Protein AF-A0AAD2AQN0-F1 (afdb_monomer_lite)

Radius of gyration: 18.48 Å; chains: 1; bounding box: 54×48×30 Å

Organism: NCBI:txid105219

Secondary structure (DSSP, 8-state):
------TTGGG-----TT-GGGTHHHHHHHHH--SHHHHHHHHHHHHHHHHHTT--HHHHHHHHHHHHHTTT---HHHHHHHHHHTT--

Foldseek 3Di:
DDDDDPPVVVVPPPVPPPPPVVCVVLVVQCLPDDDPVSNLVSLLVNLLVCVVVVDDLVVVQVVSCVRCVVVVDRCSVSSVVSCVVVPVD

Sequence (89 aa):
MSTPKNQKACRNYKRNTASPRKWLKHFRNVAEAKTAAQIYVALCELVPRLLERGQRPEVVEHDLSQLLGERGFFVAPVVNDYALQRGAV

pLDDT: mean 79.52, std 16.75, range [36.94, 94.12]

Structure (mmCIF, N/CA/C/O backbone):
data_AF-A0AAD2AQN0-F1
#
_entry.id   AF-A0AAD2AQN0-F1
#
loop_
_atom_site.group_PDB
_atom_site.id
_atom_site.type_symbol
_atom_site.label_atom_id
_atom_site.label_alt_id
_atom_site.label_comp_id
_atom_site.label_asym_id
_atom_site.label_entity_id
_atom_site.label_seq_id
_atom_site.pdbx_PDB_ins_code
_atom_site.Cartn_x
_atom_site.Cartn_y
_atom_site.Cartn_z
_atom_site.occupancy
_atom_site.B_iso_or_equiv
_atom_site.auth_seq_id
_atom_site.auth_comp_id
_atom_site.auth_asym_id
_atom_site.auth_atom_id
_atom_site.pdbx_PDB_model_num
ATOM 1 N N . MET A 1 1 ? -44.612 35.750 -8.458 1.00 36.94 1 MET A N 1
ATOM 2 C CA . MET A 1 1 ? -44.223 35.285 -7.109 1.00 36.94 1 MET A CA 1
ATOM 3 C C . MET A 1 1 ? -43.131 34.244 -7.280 1.00 36.94 1 MET A C 1
ATOM 5 O O . MET A 1 1 ? -43.414 33.161 -7.773 1.00 36.94 1 MET A O 1
ATOM 9 N N . SER A 1 2 ? -41.882 34.600 -6.990 1.00 47.66 2 SER A N 1
ATOM 10 C CA . SER A 1 2 ? -40.726 33.729 -7.229 1.00 47.66 2 SER A CA 1
ATOM 11 C C . SER A 1 2 ? -40.377 32.998 -5.937 1.00 47.66 2 SER A C 1
ATOM 13 O O . SER A 1 2 ? -39.978 33.623 -4.958 1.00 47.66 2 SER A O 1
ATOM 15 N N . THR A 1 3 ? -40.558 31.679 -5.913 1.00 53.19 3 THR A N 1
ATOM 16 C CA . THR A 1 3 ? -40.179 30.825 -4.780 1.00 53.19 3 THR A CA 1
ATOM 17 C C . THR A 1 3 ? -38.662 30.860 -4.559 1.00 53.19 3 THR A C 1
ATOM 19 O O . THR A 1 3 ? -37.913 30.605 -5.509 1.00 53.19 3 THR A O 1
ATOM 22 N N . PRO A 1 4 ? -38.170 31.130 -3.337 1.00 50.16 4 PRO A N 1
ATOM 23 C CA . PRO A 1 4 ? -36.740 31.138 -3.067 1.00 50.16 4 PRO A CA 1
ATOM 24 C C . PRO A 1 4 ? -36.186 29.709 -3.138 1.00 50.16 4 PRO A C 1
ATOM 26 O O . PRO A 1 4 ? -36.593 28.818 -2.391 1.00 50.16 4 PRO A O 1
ATOM 29 N N . LYS A 1 5 ? -35.238 29.488 -4.057 1.00 56.66 5 LYS A N 1
ATOM 30 C CA . LYS A 1 5 ? -34.482 28.236 -4.190 1.00 56.66 5 LYS A CA 1
ATOM 31 C C . LYS A 1 5 ? -33.783 27.949 -2.861 1.00 56.66 5 LYS A C 1
ATOM 33 O O . LYS A 1 5 ? -32.891 28.685 -2.445 1.00 56.66 5 LYS A O 1
ATOM 38 N N . ASN A 1 6 ? -34.199 26.868 -2.208 1.00 54.06 6 ASN A N 1
ATOM 39 C CA . ASN A 1 6 ? -33.654 26.360 -0.957 1.00 54.06 6 ASN A CA 1
ATOM 40 C C . ASN A 1 6 ? -32.182 25.922 -1.135 1.00 54.06 6 ASN A C 1
ATOM 42 O O . ASN A 1 6 ? -31.869 24.741 -1.255 1.00 54.06 6 ASN A O 1
ATOM 46 N N . GLN A 1 7 ? -31.260 26.889 -1.146 1.00 54.66 7 GLN A N 1
ATOM 47 C CA . GLN A 1 7 ? -29.806 26.677 -1.185 1.00 54.66 7 GLN A CA 1
ATOM 48 C C . GLN A 1 7 ? -29.265 25.985 0.082 1.00 54.66 7 GLN A C 1
ATOM 50 O O . GLN A 1 7 ? -28.092 25.616 0.133 1.00 54.66 7 GLN A O 1
ATOM 55 N N . LYS A 1 8 ? -30.094 25.783 1.117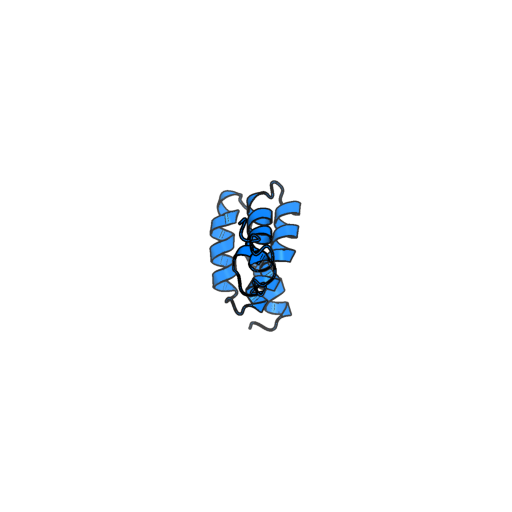 1.00 51.16 8 LYS A N 1
ATOM 56 C CA . LYS A 1 8 ? -29.679 25.139 2.370 1.00 51.16 8 LYS A CA 1
ATOM 57 C C . LYS A 1 8 ? -29.758 23.611 2.324 1.00 51.16 8 LYS A C 1
ATOM 59 O O . LYS A 1 8 ? -29.072 22.971 3.117 1.00 51.16 8 LYS A O 1
ATOM 64 N N . ALA A 1 9 ? -30.487 23.016 1.375 1.00 50.50 9 ALA A N 1
ATOM 65 C CA . ALA A 1 9 ? -30.552 21.557 1.227 1.00 50.50 9 ALA A CA 1
ATOM 66 C C . ALA A 1 9 ? -29.175 20.932 0.914 1.00 50.50 9 ALA A C 1
ATOM 68 O O . ALA A 1 9 ? -28.856 19.847 1.394 1.00 50.50 9 ALA A O 1
ATOM 69 N N . CYS A 1 10 ? -28.305 21.659 0.205 1.00 52.69 10 CYS A N 1
ATOM 70 C CA . CYS A 1 10 ? -26.959 21.195 -0.138 1.00 52.69 10 CYS A CA 1
ATOM 71 C C . CYS A 1 10 ? -25.936 21.333 1.003 1.00 52.69 10 CYS A C 1
ATOM 73 O O . CYS A 1 10 ? -24.805 20.888 0.843 1.00 52.69 10 CYS A O 1
ATOM 75 N N . ARG A 1 11 ? -26.279 21.960 2.139 1.00 50.75 11 ARG A N 1
ATOM 76 C CA . ARG A 1 11 ? -25.350 22.144 3.276 1.00 50.75 11 ARG A CA 1
ATOM 77 C C . ARG A 1 11 ? -25.443 21.043 4.334 1.00 50.75 11 ARG A C 1
ATOM 79 O O . ARG A 1 11 ? -24.562 20.956 5.178 1.00 50.75 11 ARG A O 1
ATOM 86 N N . ASN A 1 12 ? -26.470 20.193 4.262 1.00 47.75 12 ASN A N 1
ATOM 87 C CA . ASN A 1 12 ? -26.792 19.193 5.283 1.00 47.75 12 ASN A CA 1
ATOM 88 C C . ASN A 1 12 ? -26.584 17.741 4.831 1.00 47.75 12 ASN A C 1
ATOM 90 O O . ASN A 1 12 ? -27.113 16.821 5.457 1.00 47.75 12 ASN A O 1
ATOM 94 N N . TYR A 1 13 ? -25.775 17.493 3.794 1.00 53.12 13 TYR A N 1
ATOM 95 C CA . TYR A 1 13 ? -25.195 16.161 3.660 1.00 53.12 13 TYR A CA 1
ATOM 96 C C . TYR A 1 13 ? -24.236 16.009 4.841 1.00 53.12 13 TYR A C 1
ATOM 98 O O . TYR A 1 13 ? -23.105 16.488 4.819 1.00 53.12 13 TYR A O 1
ATOM 106 N N . LYS A 1 14 ? -24.708 15.392 5.930 1.00 48.78 14 LYS A N 1
ATOM 107 C CA .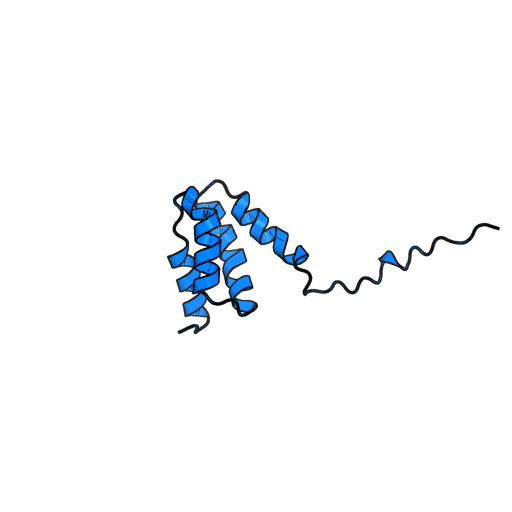 LYS A 1 14 ? -23.825 14.788 6.925 1.00 48.78 14 LYS A CA 1
ATOM 108 C C . LYS A 1 14 ? -22.781 14.044 6.111 1.00 48.78 14 LYS A C 1
ATOM 110 O O . LYS A 1 14 ? -23.118 13.096 5.402 1.00 48.78 14 LYS A O 1
ATOM 115 N N . ARG A 1 15 ? -21.557 14.570 6.099 1.00 50.38 15 ARG A N 1
ATOM 116 C CA . ARG A 1 15 ? -20.439 14.045 5.325 1.00 50.38 15 ARG A CA 1
ATOM 117 C C . ARG A 1 15 ? -20.155 12.694 5.947 1.00 50.38 15 ARG A C 1
ATOM 119 O O . ARG A 1 15 ? -19.421 12.611 6.922 1.00 50.38 15 ARG A O 1
ATOM 126 N N . ASN A 1 16 ? -20.866 11.678 5.469 1.00 48.41 16 ASN A N 1
ATOM 127 C CA . ASN A 1 16 ? -20.794 10.336 5.992 1.00 48.41 16 ASN A CA 1
ATOM 128 C C . ASN A 1 16 ? -19.335 9.930 5.808 1.00 48.41 16 ASN A C 1
ATOM 130 O O . ASN A 1 16 ? -18.867 9.737 4.684 1.00 48.41 16 ASN A O 1
ATOM 134 N N . THR A 1 17 ? -18.579 9.930 6.900 1.00 49.22 17 THR A N 1
ATOM 135 C CA . THR A 1 17 ? -17.147 9.625 6.907 1.00 49.22 17 THR A CA 1
ATOM 136 C C . THR A 1 17 ? -16.895 8.175 6.496 1.00 49.22 17 THR A C 1
ATOM 138 O O . THR A 1 17 ? -15.759 7.829 6.177 1.00 49.22 17 THR A O 1
ATOM 141 N N . ALA A 1 18 ? -17.960 7.369 6.417 1.00 54.53 18 ALA A N 1
ATOM 142 C CA . ALA A 1 18 ? -17.991 6.035 5.844 1.00 54.53 18 ALA A CA 1
ATOM 143 C C . ALA A 1 18 ? -18.171 5.996 4.313 1.00 54.53 18 ALA A C 1
ATOM 145 O O . ALA A 1 18 ? -18.160 4.906 3.748 1.00 54.53 18 ALA A O 1
ATOM 146 N N . SER A 1 19 ? -18.333 7.129 3.611 1.00 61.47 19 SER A N 1
ATOM 147 C CA . SER A 1 19 ? -18.480 7.101 2.150 1.00 61.47 19 SER A CA 1
ATOM 148 C C . SER A 1 19 ? -17.198 6.570 1.487 1.00 61.47 19 SER A C 1
ATOM 150 O O . SER A 1 19 ? -16.131 7.162 1.694 1.00 61.47 19 SER A O 1
ATOM 152 N N . PRO A 1 20 ? -17.285 5.532 0.629 1.00 62.34 20 PRO A N 1
ATOM 153 C CA . PRO A 1 20 ? -16.139 4.990 -0.112 1.00 62.34 20 PRO A CA 1
ATOM 154 C C . PRO A 1 20 ? -15.361 6.064 -0.886 1.00 62.34 20 PRO A C 1
ATOM 156 O O . PRO A 1 20 ? -14.144 5.989 -1.040 1.00 62.34 20 PRO A O 1
ATOM 159 N N . ARG A 1 21 ? -16.052 7.140 -1.290 1.00 68.94 21 ARG A N 1
ATOM 160 C CA . ARG A 1 21 ? -15.480 8.265 -2.038 1.00 68.94 21 ARG A CA 1
ATOM 161 C C . ARG A 1 21 ? -14.371 9.011 -1.298 1.00 68.94 21 ARG A C 1
ATOM 163 O O . ARG A 1 21 ? -13.507 9.585 -1.950 1.00 68.94 21 ARG A O 1
ATOM 170 N N . LYS A 1 22 ? -14.359 8.992 0.041 1.00 72.94 22 LYS A N 1
ATOM 171 C CA . LYS A 1 22 ? -13.284 9.611 0.837 1.00 72.94 22 LYS A CA 1
ATOM 172 C C . LYS A 1 22 ? -11.927 8.948 0.568 1.00 72.94 22 LYS A C 1
ATOM 174 O O . LYS A 1 22 ? -10.900 9.620 0.632 1.00 72.94 22 LYS A O 1
ATOM 179 N N . TRP A 1 23 ? -11.937 7.654 0.259 1.00 75.19 23 TRP A N 1
ATOM 180 C CA . TRP A 1 23 ? -10.736 6.834 0.116 1.00 75.19 23 TRP A CA 1
ATOM 181 C C . TRP A 1 23 ? -10.284 6.679 -1.332 1.00 75.19 23 TRP A C 1
ATOM 183 O O . TRP A 1 23 ? -9.121 6.357 -1.553 1.00 75.19 23 TRP A O 1
ATOM 193 N N . LEU A 1 24 ? -11.150 6.997 -2.305 1.00 82.38 24 LEU A N 1
ATOM 194 C CA . LEU A 1 24 ? -10.828 6.949 -3.737 1.00 82.38 24 LEU A CA 1
ATOM 195 C C . LEU A 1 24 ? -9.522 7.670 -4.078 1.00 82.38 24 LEU A C 1
ATOM 197 O O . LEU A 1 24 ? -8.793 7.207 -4.945 1.00 82.38 24 LEU A O 1
ATOM 201 N N . LYS A 1 25 ? -9.189 8.763 -3.376 1.00 88.75 25 LYS A N 1
ATOM 202 C CA . LYS A 1 25 ? -7.920 9.469 -3.594 1.00 88.75 25 LYS A CA 1
ATOM 203 C C . LYS A 1 25 ? -6.688 8.592 -3.332 1.00 88.75 25 LYS A C 1
ATOM 205 O O . LYS A 1 25 ? -5.720 8.697 -4.065 1.00 88.75 25 LYS A O 1
ATOM 210 N N . HIS A 1 26 ? -6.720 7.717 -2.325 1.00 88.81 26 HIS A N 1
ATOM 211 C CA . HIS A 1 26 ? -5.569 6.885 -1.968 1.00 88.81 26 HIS A CA 1
ATOM 212 C C . HIS A 1 26 ? -5.386 5.750 -2.977 1.00 88.81 26 HIS A C 1
ATOM 214 O O . HIS A 1 26 ? -4.273 5.509 -3.428 1.00 88.81 26 HIS A O 1
ATOM 220 N N . PHE A 1 27 ? -6.484 5.134 -3.421 1.00 86.75 27 PHE A N 1
ATOM 221 C CA . PHE A 1 27 ? -6.449 4.174 -4.528 1.00 86.75 27 PHE A CA 1
ATOM 222 C C . PHE A 1 27 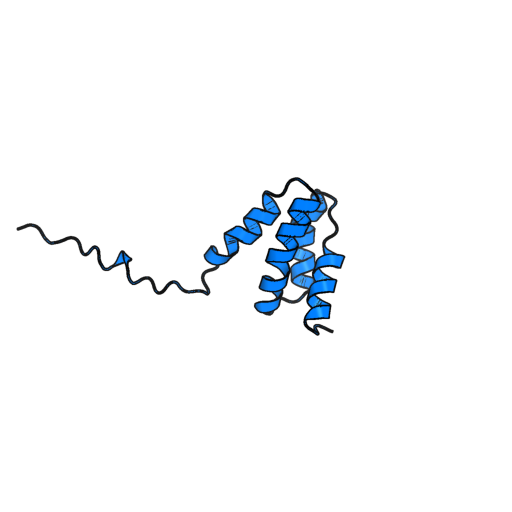? -5.982 4.824 -5.835 1.00 86.75 27 PHE A C 1
ATOM 224 O O . PHE A 1 27 ? -5.155 4.261 -6.547 1.00 86.75 27 PHE A O 1
ATOM 231 N N . ARG A 1 28 ? -6.454 6.044 -6.124 1.00 88.88 28 ARG A N 1
ATOM 232 C CA . ARG A 1 28 ? -6.010 6.829 -7.279 1.00 88.88 28 ARG A CA 1
ATOM 233 C C . ARG A 1 28 ? -4.505 7.095 -7.237 1.00 88.88 28 ARG A C 1
ATOM 235 O O . ARG A 1 28 ? -3.848 6.899 -8.250 1.00 88.88 28 ARG A O 1
ATOM 242 N N . ASN A 1 29 ? -3.962 7.476 -6.080 1.00 91.31 29 ASN A N 1
ATOM 243 C CA . ASN A 1 29 ? -2.526 7.706 -5.919 1.00 91.31 29 ASN A CA 1
ATOM 244 C C . ASN A 1 29 ? -1.706 6.444 -6.232 1.00 91.31 29 ASN A C 1
ATOM 246 O O . ASN A 1 29 ? -0.683 6.543 -6.901 1.00 91.31 29 ASN A O 1
ATOM 250 N N . VAL A 1 30 ? -2.166 5.262 -5.803 1.00 90.50 30 VAL A N 1
ATOM 251 C CA . VAL A 1 30 ? -1.499 3.985 -6.121 1.00 90.50 30 VAL A CA 1
ATOM 252 C C . VAL A 1 30 ? -1.558 3.687 -7.625 1.00 90.50 30 VAL A C 1
ATOM 254 O O . VAL A 1 30 ? -0.546 3.319 -8.218 1.00 90.50 30 VAL A O 1
ATOM 257 N N . ALA A 1 31 ? -2.710 3.897 -8.265 1.00 87.62 31 ALA A N 1
ATOM 258 C CA . ALA A 1 31 ? -2.878 3.653 -9.699 1.00 87.62 31 ALA A CA 1
ATOM 259 C C . ALA A 1 31 ? -2.063 4.628 -10.579 1.00 87.62 31 ALA A C 1
ATOM 261 O O . ALA A 1 31 ? -1.471 4.227 -11.586 1.00 87.62 31 ALA A O 1
ATOM 262 N N . GLU A 1 32 ? -2.006 5.909 -10.202 1.00 91.06 32 GLU A N 1
ATOM 263 C CA . GLU A 1 32 ? -1.299 6.961 -10.947 1.00 91.06 32 GLU A CA 1
ATOM 264 C C . GLU A 1 32 ? 0.217 6.978 -10.694 1.00 91.06 32 GLU A C 1
ATOM 266 O O . GLU A 1 32 ? 0.954 7.570 -11.486 1.00 91.06 32 GLU A O 1
ATOM 271 N N . ALA A 1 33 ? 0.699 6.328 -9.629 1.00 92.12 33 ALA A N 1
ATOM 272 C CA . ALA A 1 33 ? 2.122 6.242 -9.324 1.00 92.12 33 ALA A CA 1
ATOM 273 C C . ALA A 1 33 ? 2.899 5.579 -10.472 1.00 92.12 33 ALA A C 1
ATOM 275 O O . ALA A 1 33 ? 2.510 4.522 -10.967 1.00 92.12 33 ALA A O 1
ATOM 276 N N . LYS A 1 34 ? 4.007 6.199 -10.896 1.00 89.69 34 LYS A N 1
ATOM 277 C CA . LYS A 1 34 ? 4.816 5.745 -12.044 1.00 89.69 34 LYS A CA 1
ATOM 278 C C . LYS A 1 34 ? 6.161 5.155 -11.645 1.00 89.69 34 LYS A C 1
ATOM 280 O O . LYS A 1 34 ? 6.769 4.440 -12.432 1.00 89.69 34 LYS A O 1
ATOM 285 N N . THR A 1 35 ? 6.646 5.482 -10.452 1.00 92.06 35 THR A N 1
ATOM 286 C CA . THR A 1 35 ? 7.948 5.030 -9.954 1.00 92.06 35 THR A CA 1
ATOM 287 C C . THR A 1 35 ? 7.780 4.189 -8.699 1.00 92.06 35 THR A C 1
ATOM 289 O O . THR A 1 35 ? 6.818 4.368 -7.953 1.00 92.06 35 THR A O 1
ATOM 292 N N . ALA A 1 36 ? 8.749 3.314 -8.421 1.00 89.44 36 ALA A N 1
ATOM 293 C CA . ALA A 1 36 ? 8.751 2.502 -7.204 1.00 89.44 36 ALA A CA 1
ATOM 294 C C . ALA A 1 36 ? 8.642 3.362 -5.931 1.00 89.44 36 ALA A C 1
ATOM 296 O O . ALA A 1 36 ? 7.875 3.033 -5.034 1.00 89.44 36 ALA A O 1
ATOM 297 N N . ALA A 1 37 ? 9.328 4.510 -5.887 1.00 91.31 37 ALA A N 1
ATOM 298 C CA . ALA A 1 37 ? 9.242 5.447 -4.767 1.00 91.31 37 ALA A CA 1
ATOM 299 C C . ALA A 1 37 ? 7.828 6.031 -4.591 1.00 91.31 37 ALA A C 1
ATOM 301 O O . ALA A 1 37 ? 7.325 6.104 -3.473 1.00 91.31 37 ALA A O 1
ATOM 302 N N . GLN A 1 38 ? 7.158 6.412 -5.685 1.00 93.56 38 GLN A N 1
ATOM 303 C CA . GLN A 1 38 ? 5.779 6.912 -5.630 1.00 93.56 38 GLN A CA 1
ATOM 304 C C . GLN A 1 38 ? 4.796 5.823 -5.198 1.00 93.56 38 GLN A C 1
ATOM 306 O O . GLN A 1 38 ? 3.902 6.096 -4.400 1.00 93.56 38 GLN A O 1
ATOM 311 N N . ILE A 1 39 ? 4.981 4.596 -5.697 1.00 92.81 39 ILE A N 1
ATOM 312 C CA . ILE A 1 39 ? 4.177 3.437 -5.301 1.00 92.81 39 ILE A CA 1
ATOM 313 C C . ILE A 1 39 ? 4.343 3.198 -3.801 1.00 92.81 39 ILE A C 1
ATOM 315 O O . ILE A 1 39 ? 3.348 3.093 -3.092 1.00 92.81 39 ILE A O 1
ATOM 319 N N . TYR A 1 40 ? 5.580 3.203 -3.300 1.00 91.62 40 TYR A N 1
ATOM 320 C CA . TYR A 1 40 ? 5.866 2.998 -1.883 1.00 91.62 40 TYR A CA 1
ATOM 321 C C . TYR A 1 40 ? 5.185 4.050 -0.999 1.00 91.62 40 TYR A C 1
ATOM 323 O O . TYR A 1 40 ? 4.478 3.701 -0.059 1.00 91.62 40 TYR A O 1
ATOM 331 N N . VAL A 1 41 ? 5.307 5.338 -1.344 1.00 93.00 41 VAL A N 1
ATOM 332 C CA . VAL A 1 41 ? 4.626 6.426 -0.620 1.00 93.00 41 VAL A CA 1
ATOM 333 C C . VAL A 1 41 ? 3.106 6.240 -0.638 1.00 93.00 41 VAL A C 1
ATOM 335 O O . VAL A 1 41 ? 2.454 6.364 0.399 1.00 93.00 41 VAL A O 1
ATOM 338 N N . ALA A 1 42 ? 2.530 5.900 -1.793 1.00 93.56 42 ALA A N 1
ATOM 339 C CA . ALA A 1 42 ? 1.093 5.685 -1.918 1.00 93.56 42 ALA A CA 1
ATOM 340 C C . ALA A 1 42 ? 0.608 4.472 -1.100 1.00 93.56 42 ALA A C 1
ATOM 342 O O . ALA A 1 42 ? -0.461 4.529 -0.489 1.00 93.56 42 ALA A O 1
ATOM 343 N N . LEU A 1 43 ? 1.403 3.401 -1.033 1.00 92.94 43 LEU A N 1
ATOM 344 C CA . LEU A 1 43 ? 1.123 2.224 -0.211 1.00 92.94 43 LEU A CA 1
ATOM 345 C C . LEU A 1 43 ? 1.234 2.527 1.287 1.00 92.94 43 LEU A C 1
ATOM 347 O O . LEU A 1 43 ? 0.336 2.149 2.037 1.00 92.94 43 LEU A O 1
ATOM 351 N N . CYS A 1 44 ? 2.257 3.271 1.715 1.00 91.88 44 CYS A N 1
ATOM 352 C CA . CYS A 1 44 ? 2.392 3.744 3.096 1.00 91.88 44 CYS A CA 1
ATOM 353 C C . CYS A 1 44 ? 1.199 4.594 3.545 1.00 91.88 44 CYS A C 1
ATOM 355 O O . CYS A 1 44 ? 0.837 4.601 4.720 1.00 91.88 44 CYS A O 1
ATOM 357 N N . GLU A 1 45 ? 0.545 5.301 2.622 1.00 91.88 45 GLU A N 1
ATOM 358 C CA . GLU A 1 45 ? -0.719 5.955 2.927 1.00 91.88 45 GLU A CA 1
ATOM 359 C C . GLU A 1 45 ? -1.897 4.970 2.949 1.00 91.88 45 GLU A C 1
ATOM 361 O O . GLU A 1 45 ? -2.726 5.022 3.859 1.00 91.88 45 GLU A O 1
ATOM 366 N N . LEU A 1 46 ? -2.031 4.102 1.950 1.00 92.12 46 LEU A N 1
ATOM 367 C CA . LEU A 1 46 ? -3.230 3.283 1.773 1.00 92.12 46 LEU A CA 1
ATOM 368 C C . LEU A 1 46 ? -3.319 2.120 2.774 1.00 92.12 46 LEU A C 1
ATOM 370 O O . LEU A 1 46 ? -4.359 1.954 3.412 1.00 92.12 46 LEU A O 1
ATOM 374 N N . VAL A 1 47 ? -2.248 1.341 2.931 1.00 92.81 47 VAL A N 1
ATOM 375 C CA . VAL A 1 47 ? -2.242 0.077 3.687 1.00 92.81 47 VAL A CA 1
ATOM 376 C C . VAL A 1 47 ? -2.678 0.260 5.147 1.00 92.81 47 VAL A C 1
ATOM 378 O O . VAL A 1 47 ? -3.609 -0.435 5.559 1.00 92.81 47 VAL A O 1
ATOM 381 N N . PRO A 1 48 ? -2.150 1.229 5.926 1.00 90.75 48 PRO A N 1
ATOM 382 C CA . PRO A 1 48 ? -2.583 1.417 7.312 1.00 90.75 48 PRO A CA 1
ATOM 383 C C . PRO A 1 48 ? -4.083 1.674 7.427 1.00 90.75 48 PRO A C 1
ATOM 385 O O . PRO A 1 48 ? -4.732 1.148 8.322 1.00 90.75 48 PRO A O 1
ATOM 388 N N . ARG A 1 49 ? -4.651 2.441 6.491 1.00 88.69 49 ARG A N 1
ATOM 389 C CA . ARG A 1 49 ? -6.075 2.808 6.481 1.00 88.69 49 ARG A CA 1
ATOM 390 C C . ARG A 1 49 ? -6.973 1.618 6.155 1.00 88.69 49 ARG A C 1
ATOM 392 O O . ARG A 1 49 ? -8.098 1.557 6.645 1.00 88.69 49 ARG A O 1
ATOM 399 N N . LEU A 1 50 ? -6.505 0.696 5.315 1.00 89.25 50 LEU A N 1
ATOM 400 C CA . LEU A 1 50 ? -7.221 -0.546 5.020 1.00 89.25 50 LEU A CA 1
ATOM 401 C C . LEU A 1 50 ? -7.244 -1.461 6.247 1.00 89.25 50 LEU A C 1
ATOM 403 O O . LEU A 1 50 ? -8.313 -1.935 6.638 1.00 89.25 50 LEU A O 1
ATOM 407 N N . LEU A 1 51 ? -6.102 -1.596 6.922 1.00 89.69 51 LEU A N 1
ATOM 408 C CA . LEU A 1 51 ? -5.991 -2.362 8.162 1.00 89.69 51 LEU A CA 1
ATOM 409 C C . LEU A 1 51 ? -6.791 -1.723 9.318 1.00 89.69 51 LEU A C 1
ATOM 411 O O . LEU A 1 51 ? -7.445 -2.435 10.072 1.00 89.69 51 LEU A O 1
ATOM 415 N N . GLU A 1 52 ? -6.849 -0.387 9.431 1.00 86.81 52 GLU A N 1
ATOM 416 C CA . GLU A 1 52 ? -7.727 0.330 10.392 1.00 86.81 52 GLU A CA 1
ATOM 417 C C . GLU A 1 52 ? -9.197 -0.005 10.241 1.00 86.81 52 GLU A C 1
ATOM 419 O O . GLU A 1 52 ? -9.959 0.061 11.203 1.00 86.81 52 GLU A O 1
ATOM 424 N N . ARG A 1 53 ? -9.608 -0.334 9.021 1.00 84.50 53 ARG A N 1
ATOM 425 C CA . ARG A 1 53 ? -10.989 -0.689 8.719 1.00 84.50 53 ARG A CA 1
ATOM 426 C C . ARG A 1 53 ? -11.280 -2.165 8.973 1.00 84.50 53 ARG A C 1
ATOM 428 O O . ARG A 1 53 ? -12.399 -2.590 8.703 1.00 84.50 53 ARG A O 1
ATOM 435 N N . GLY A 1 54 ? -10.304 -2.919 9.478 1.00 86.75 54 GLY A N 1
ATOM 436 C CA . GLY A 1 54 ? -10.433 -4.343 9.756 1.00 86.75 54 GLY A CA 1
ATOM 437 C C . GLY A 1 54 ? -10.343 -5.218 8.509 1.00 86.75 54 GLY A C 1
ATOM 438 O O . GLY A 1 54 ? -10.809 -6.354 8.542 1.00 86.75 54 GLY A O 1
ATOM 439 N N . GLN A 1 55 ? -9.784 -4.714 7.399 1.00 88.56 55 GLN A N 1
ATOM 440 C CA . GLN A 1 55 ? -9.439 -5.612 6.300 1.00 88.56 55 GLN A CA 1
ATOM 441 C C . GLN A 1 55 ? -8.307 -6.542 6.730 1.00 88.56 55 GLN A C 1
ATOM 443 O O . GLN A 1 55 ? -7.362 -6.122 7.398 1.00 88.56 55 GLN A O 1
ATOM 448 N N . ARG A 1 56 ? -8.419 -7.809 6.327 1.00 90.38 56 ARG A N 1
ATOM 449 C CA . ARG A 1 56 ? -7.395 -8.818 6.582 1.00 90.38 56 ARG A CA 1
ATOM 450 C C . ARG A 1 56 ? -6.140 -8.518 5.751 1.00 90.38 56 ARG A C 1
ATOM 452 O O . ARG A 1 56 ? -6.305 -8.214 4.566 1.00 90.38 56 ARG A O 1
ATOM 459 N N . PRO A 1 57 ? -4.926 -8.635 6.317 1.00 91.56 57 PRO A N 1
ATOM 460 C CA . PRO A 1 57 ? -3.677 -8.417 5.588 1.00 91.56 57 PRO A CA 1
ATOM 461 C C . PRO A 1 57 ? -3.605 -9.208 4.280 1.00 91.56 57 PRO A C 1
ATOM 463 O O . PRO A 1 57 ? -3.322 -8.625 3.241 1.00 91.56 57 PRO A O 1
ATOM 466 N N . GLU A 1 58 ? -3.989 -10.486 4.302 1.00 92.94 58 GLU A N 1
ATOM 467 C CA . GLU A 1 58 ? -3.981 -11.356 3.112 1.00 92.94 58 GLU A CA 1
ATOM 468 C C . GLU A 1 58 ? -4.858 -10.819 1.966 1.00 92.94 58 GLU A C 1
ATOM 470 O O . GLU A 1 58 ? -4.505 -10.938 0.796 1.00 92.94 58 GLU A O 1
ATOM 475 N N . VAL A 1 59 ? -6.003 -10.207 2.295 1.00 92.19 59 VAL A N 1
ATOM 476 C CA . VAL A 1 59 ? -6.910 -9.611 1.298 1.00 92.19 59 VAL A CA 1
ATOM 477 C C . VAL A 1 59 ? -6.301 -8.329 0.734 1.00 92.19 59 VAL A C 1
ATOM 479 O O . VAL A 1 59 ? -6.305 -8.121 -0.475 1.00 92.19 59 VAL A O 1
ATOM 482 N N . VAL A 1 60 ? -5.728 -7.492 1.604 1.00 91.69 60 VAL A N 1
ATOM 483 C CA . VAL A 1 60 ? -5.050 -6.252 1.201 1.00 91.69 60 VAL A CA 1
ATOM 484 C C . VAL A 1 60 ? -3.858 -6.552 0.292 1.00 91.69 60 VAL A C 1
ATOM 486 O O . VAL A 1 60 ? -3.684 -5.897 -0.734 1.00 91.69 60 VAL A O 1
ATOM 489 N N . GLU A 1 61 ? -3.046 -7.545 0.648 1.00 94.12 61 GLU A N 1
ATOM 490 C CA . GLU A 1 61 ? -1.915 -7.997 -0.158 1.00 94.12 61 GLU A CA 1
ATOM 491 C C . GLU A 1 61 ? -2.374 -8.521 -1.517 1.00 94.12 61 GLU A C 1
ATOM 493 O O . GLU A 1 61 ? -1.816 -8.111 -2.536 1.00 94.12 61 GLU A O 1
ATOM 498 N N . HIS A 1 62 ? -3.386 -9.393 -1.544 1.00 92.81 62 HIS A N 1
ATOM 499 C CA . HIS A 1 62 ? -3.913 -9.960 -2.780 1.00 92.81 62 HIS A CA 1
ATOM 500 C C . HIS A 1 62 ? -4.390 -8.869 -3.747 1.00 92.81 62 HIS A C 1
ATOM 502 O O . HIS A 1 62 ? -3.897 -8.792 -4.874 1.00 92.81 62 HIS A O 1
ATOM 508 N N . ASP A 1 63 ? -5.276 -7.979 -3.290 1.00 90.75 63 ASP A N 1
ATOM 509 C CA . ASP A 1 63 ? -5.871 -6.923 -4.118 1.00 90.75 63 ASP A CA 1
ATOM 510 C C . ASP A 1 63 ? -4.803 -5.964 -4.669 1.00 90.75 63 ASP A C 1
ATOM 512 O O . ASP A 1 63 ? -4.816 -5.579 -5.842 1.00 90.75 63 ASP A O 1
ATOM 516 N N . LEU A 1 64 ? -3.835 -5.576 -3.832 1.00 90.88 64 LEU A N 1
ATOM 517 C CA . LEU A 1 64 ? -2.761 -4.679 -4.254 1.00 90.88 64 LEU A CA 1
ATOM 518 C C . LEU A 1 64 ? -1.743 -5.376 -5.159 1.00 90.88 64 LEU A C 1
ATOM 520 O O . LEU A 1 64 ? -1.184 -4.727 -6.043 1.00 90.88 64 LEU A O 1
ATOM 524 N N . SER A 1 65 ? -1.525 -6.679 -4.983 1.00 91.81 65 SER A N 1
ATOM 525 C CA . SER A 1 65 ? -0.674 -7.473 -5.872 1.00 91.81 65 SER A CA 1
ATOM 526 C C . SER A 1 65 ? -1.314 -7.652 -7.245 1.00 91.81 65 SER A C 1
ATOM 528 O O . SER A 1 65 ? -0.598 -7.640 -8.239 1.00 91.81 65 SER A O 1
ATOM 530 N N . GLN A 1 66 ? -2.644 -7.729 -7.343 1.00 89.81 66 GLN A N 1
ATOM 531 C CA . GLN A 1 66 ? -3.325 -7.675 -8.641 1.00 89.81 66 GLN A CA 1
ATOM 532 C C . GLN A 1 66 ? -3.139 -6.314 -9.324 1.00 89.81 66 GLN A C 1
ATOM 534 O O . GLN A 1 66 ? -2.913 -6.250 -10.528 1.00 89.81 66 GLN A O 1
ATOM 539 N N . LEU A 1 67 ? -3.181 -5.221 -8.559 1.00 87.19 67 LEU A N 1
ATOM 540 C CA . LEU A 1 67 ? -3.042 -3.867 -9.100 1.00 87.19 67 LEU A CA 1
ATOM 541 C C . LEU A 1 67 ? -1.604 -3.521 -9.526 1.00 87.19 67 LEU A C 1
ATOM 543 O O . LEU A 1 67 ? -1.394 -2.785 -10.490 1.00 87.19 67 LEU A O 1
ATOM 547 N N . LEU A 1 68 ? -0.612 -3.988 -8.768 1.00 89.50 68 LEU A N 1
ATOM 548 C CA . LEU A 1 68 ? 0.790 -3.587 -8.915 1.00 89.50 68 LEU A CA 1
ATOM 549 C C . LEU A 1 68 ? 1.700 -4.708 -9.437 1.00 89.50 68 LEU A C 1
ATOM 551 O O . LEU A 1 68 ? 2.827 -4.430 -9.850 1.00 89.50 68 LEU A O 1
ATOM 555 N N . GLY A 1 69 ? 1.220 -5.952 -9.470 1.00 83.62 69 GLY A N 1
ATOM 556 C CA . GLY A 1 69 ? 1.976 -7.115 -9.933 1.00 83.62 69 GLY A CA 1
ATOM 557 C C . GLY A 1 69 ? 2.336 -7.031 -11.413 1.00 83.62 69 GLY A C 1
ATOM 558 O O . GLY A 1 69 ? 3.475 -7.313 -11.776 1.00 83.62 69 GLY A O 1
ATOM 559 N N . GLU A 1 70 ? 1.435 -6.515 -12.257 1.00 83.69 70 GLU A N 1
ATOM 560 C CA . GLU A 1 70 ? 1.729 -6.240 -13.676 1.00 83.69 70 GLU A CA 1
ATOM 561 C C . GLU A 1 70 ? 2.860 -5.214 -13.860 1.00 83.69 70 GLU A C 1
ATOM 563 O O . GLU A 1 70 ? 3.517 -5.171 -14.898 1.00 83.69 70 GLU A O 1
ATOM 568 N N . ARG A 1 71 ? 3.116 -4.393 -12.836 1.00 85.44 71 ARG A N 1
ATOM 569 C CA . ARG A 1 71 ? 4.190 -3.394 -12.808 1.00 85.44 71 ARG A CA 1
ATOM 570 C C . ARG A 1 71 ? 5.477 -3.919 -12.161 1.00 85.44 71 ARG A C 1
ATOM 572 O O . ARG A 1 71 ? 6.405 -3.139 -11.959 1.00 85.44 71 ARG A O 1
ATOM 579 N N . GLY A 1 72 ? 5.536 -5.209 -11.818 1.00 85.12 72 GLY A N 1
ATOM 580 C CA . GLY A 1 72 ? 6.696 -5.854 -11.197 1.00 85.12 72 GLY A CA 1
ATOM 581 C C . GLY A 1 72 ? 6.963 -5.418 -9.754 1.00 85.12 72 GLY A C 1
ATOM 582 O O . GLY A 1 72 ? 8.079 -5.583 -9.265 1.00 85.12 72 GLY A O 1
ATOM 583 N N . PHE A 1 73 ? 5.974 -4.832 -9.071 1.00 88.62 73 PHE A N 1
ATOM 584 C CA . PHE A 1 73 ? 6.134 -4.355 -7.700 1.00 88.62 73 PHE A CA 1
ATOM 585 C C . PHE A 1 73 ? 5.614 -5.389 -6.697 1.00 88.62 73 PHE A C 1
ATOM 587 O O . PHE A 1 73 ? 4.477 -5.848 -6.793 1.00 88.62 73 PHE A O 1
ATOM 594 N N . PHE A 1 74 ? 6.439 -5.722 -5.703 1.00 88.69 74 PHE A N 1
ATOM 595 C CA . PHE A 1 74 ? 6.107 -6.708 -4.679 1.00 88.69 74 PHE A CA 1
ATOM 596 C C . PHE A 1 74 ? 5.535 -6.025 -3.429 1.00 88.69 74 PHE A C 1
ATOM 598 O O .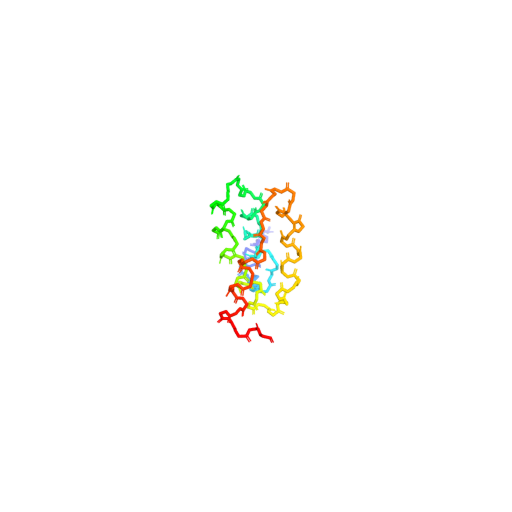 PHE A 1 74 ? 6.228 -5.263 -2.756 1.00 88.69 74 PHE A O 1
ATOM 605 N N . VAL A 1 75 ? 4.253 -6.268 -3.138 1.00 90.75 75 VAL A N 1
ATOM 606 C CA . VAL A 1 75 ? 3.494 -5.525 -2.113 1.00 90.75 75 VAL A CA 1
ATOM 607 C C . VAL A 1 75 ? 3.546 -6.182 -0.727 1.00 90.75 75 VAL A C 1
ATOM 609 O O . VAL A 1 75 ? 3.426 -5.483 0.281 1.00 90.75 75 VAL A O 1
ATOM 612 N N . ALA A 1 76 ? 3.790 -7.494 -0.666 1.00 90.38 76 ALA A N 1
ATOM 613 C CA . ALA A 1 76 ? 3.791 -8.276 0.572 1.00 90.38 76 ALA A CA 1
ATOM 614 C C . ALA A 1 76 ? 4.659 -7.691 1.708 1.00 90.38 76 ALA A C 1
ATOM 616 O O . ALA A 1 76 ? 4.167 -7.634 2.833 1.00 90.38 76 ALA A O 1
ATOM 617 N N . PRO A 1 77 ? 5.889 -7.178 1.470 1.00 90.69 77 PRO A N 1
ATOM 618 C CA . PRO A 1 77 ? 6.713 -6.624 2.545 1.00 90.69 77 PRO A CA 1
ATOM 619 C C . PRO A 1 77 ? 6.045 -5.425 3.220 1.00 90.69 77 PRO A C 1
ATOM 621 O O . PRO A 1 77 ? 6.003 -5.341 4.441 1.00 90.69 77 PRO A O 1
ATOM 624 N N . VAL A 1 78 ? 5.431 -4.540 2.428 1.00 90.88 78 VAL A N 1
ATOM 625 C CA . VAL A 1 78 ? 4.766 -3.339 2.949 1.00 90.88 78 VAL A CA 1
ATOM 626 C C . VAL A 1 78 ? 3.538 -3.716 3.776 1.00 90.88 78 VAL A C 1
ATOM 628 O O . VAL A 1 78 ? 3.305 -3.144 4.838 1.00 90.88 78 VAL A O 1
ATOM 631 N N . VAL A 1 79 ? 2.741 -4.677 3.303 1.00 91.19 79 VAL A N 1
ATOM 632 C CA . VAL A 1 79 ? 1.532 -5.116 4.015 1.00 91.19 79 VAL A CA 1
ATOM 633 C C . VAL A 1 79 ? 1.888 -5.834 5.311 1.00 91.19 79 VAL A C 1
ATOM 635 O O . VAL A 1 79 ? 1.301 -5.515 6.347 1.00 91.19 79 VAL A O 1
ATOM 638 N N . ASN A 1 80 ? 2.886 -6.718 5.279 1.00 92.00 80 ASN A N 1
ATOM 639 C CA . ASN A 1 80 ? 3.361 -7.430 6.462 1.00 92.00 80 ASN A CA 1
ATOM 640 C C . ASN A 1 80 ? 3.933 -6.485 7.517 1.00 92.00 80 ASN A C 1
ATOM 642 O O . ASN A 1 80 ? 3.572 -6.611 8.685 1.00 92.00 80 ASN A O 1
ATOM 646 N N . ASP A 1 81 ? 4.742 -5.496 7.130 1.00 92.19 81 ASP A N 1
ATOM 647 C CA . ASP A 1 81 ? 5.300 -4.523 8.077 1.00 92.19 81 ASP A CA 1
ATOM 648 C C . ASP A 1 81 ? 4.193 -3.783 8.844 1.00 92.19 81 ASP A C 1
ATOM 650 O O . ASP A 1 81 ? 4.246 -3.657 10.071 1.00 92.19 81 ASP A O 1
ATOM 654 N N . TYR A 1 82 ? 3.141 -3.338 8.148 1.00 90.94 82 TYR A N 1
ATOM 655 C CA . TYR A 1 82 ? 2.017 -2.654 8.791 1.00 90.94 82 TYR A CA 1
ATOM 656 C C . TYR A 1 82 ? 1.086 -3.589 9.572 1.00 90.94 82 TYR A C 1
ATOM 658 O O . TYR A 1 82 ? 0.491 -3.156 10.564 1.00 90.94 82 TYR A O 1
ATOM 666 N N . ALA A 1 83 ? 0.945 -4.846 9.151 1.00 88.81 83 ALA A N 1
ATOM 667 C CA . ALA A 1 83 ? 0.194 -5.860 9.886 1.00 88.81 83 ALA A CA 1
ATOM 668 C C . ALA A 1 83 ? 0.883 -6.190 11.222 1.00 88.81 83 ALA A C 1
ATOM 670 O O . ALA A 1 83 ? 0.244 -6.125 12.277 1.00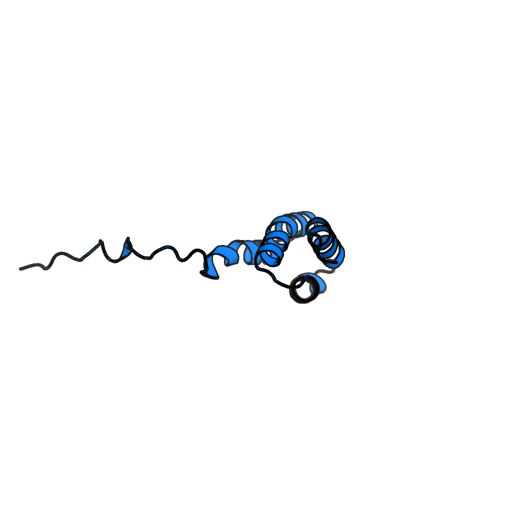 88.81 83 ALA A O 1
ATOM 671 N N . LEU A 1 84 ? 2.201 -6.415 11.193 1.00 89.62 84 LEU A N 1
ATOM 672 C CA . LEU A 1 84 ? 3.025 -6.680 12.375 1.00 89.62 84 LEU A CA 1
ATOM 673 C C . LEU A 1 84 ? 3.016 -5.502 13.353 1.00 89.62 84 LEU A C 1
ATOM 675 O O . LEU A 1 84 ? 2.802 -5.698 14.548 1.00 89.62 84 LEU A O 1
ATOM 679 N N . GLN A 1 85 ? 3.153 -4.266 12.860 1.00 86.38 85 GLN A N 1
ATOM 680 C CA . GLN A 1 85 ? 3.051 -3.059 13.695 1.00 86.38 85 GLN A CA 1
ATOM 681 C C . GLN A 1 85 ? 1.700 -2.927 14.416 1.00 86.38 85 GLN A C 1
ATOM 683 O O . GLN A 1 85 ? 1.609 -2.240 15.433 1.00 86.38 85 GLN A O 1
ATOM 688 N N . ARG A 1 86 ? 0.646 -3.568 13.902 1.00 74.25 86 ARG A N 1
ATOM 689 C CA . ARG A 1 86 ? -0.698 -3.563 14.495 1.00 74.25 86 ARG A CA 1
ATOM 690 C C . ARG A 1 86 ? -1.009 -4.774 15.363 1.00 74.25 86 ARG A C 1
ATOM 692 O O . ARG A 1 86 ? -2.113 -4.836 15.899 1.00 74.25 86 ARG A O 1
ATOM 699 N N . GLY A 1 87 ? -0.077 -5.713 15.507 1.00 68.19 87 GLY A N 1
ATOM 700 C CA . GLY A 1 87 ? -0.316 -6.951 16.244 1.00 68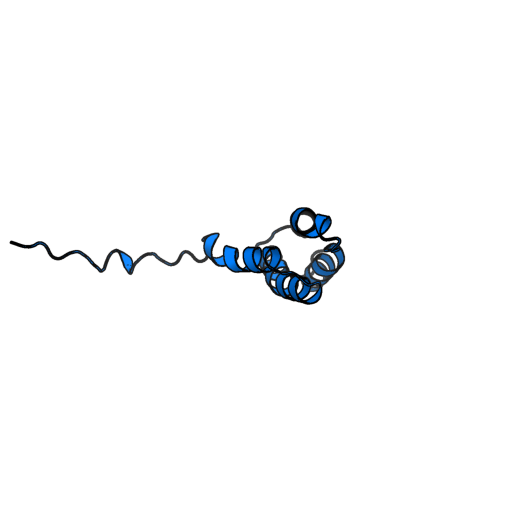.19 87 GLY A CA 1
ATOM 701 C C . GLY A 1 87 ? -1.300 -7.891 15.545 1.00 68.19 87 GLY A C 1
ATOM 702 O O . GLY A 1 87 ? -1.932 -8.701 16.217 1.00 68.19 87 GLY A O 1
ATOM 703 N N . ALA A 1 88 ? -1.453 -7.780 14.219 1.00 60.06 88 ALA A N 1
ATOM 704 C CA . ALA A 1 88 ? -2.084 -8.831 13.432 1.00 60.06 88 ALA A CA 1
ATOM 705 C C . ALA A 1 88 ? -1.075 -9.986 13.324 1.00 60.06 88 ALA A C 1
ATOM 707 O O . ALA A 1 88 ? -0.116 -9.898 12.557 1.00 60.06 88 ALA A O 1
ATOM 708 N N . VAL A 1 89 ? -1.258 -11.005 14.166 1.00 46.59 89 VAL A N 1
ATOM 709 C CA . VAL A 1 89 ? -0.509 -12.273 14.181 1.00 46.59 89 VAL A CA 1
ATOM 710 C C . VAL A 1 89 ? -1.482 -13.400 13.879 1.00 46.59 89 VAL A C 1
ATOM 712 O O . VAL A 1 89 ? -2.587 -13.373 14.471 1.00 46.59 89 VAL A O 1
#